Protein AF-A0A376U210-F1 (afdb_monomer)

pLDDT: mean 79.41, std 14.85, range [47.44, 96.06]

Structure (mmCIF, N/CA/C/O backbone):
data_AF-A0A376U210-F1
#
_entry.id   AF-A0A376U210-F1
#
loop_
_atom_site.group_PDB
_atom_site.id
_atom_site.type_symbol
_atom_site.label_atom_id
_atom_site.label_alt_id
_atom_site.label_comp_id
_atom_site.label_asym_id
_atom_site.label_entity_id
_atom_site.label_seq_id
_atom_site.pdbx_PDB_ins_code
_atom_site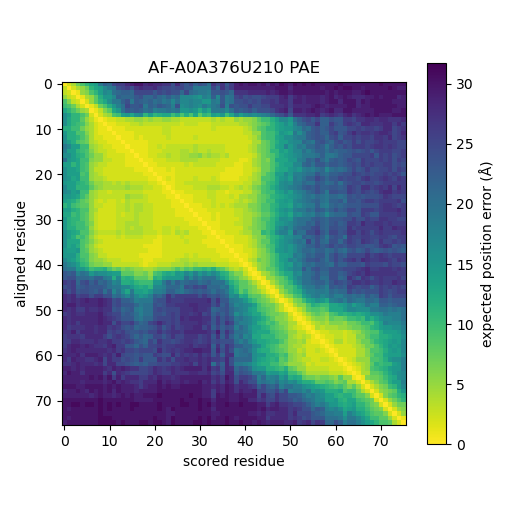.Cartn_x
_atom_site.Cartn_y
_atom_site.Cartn_z
_atom_site.occupancy
_atom_site.B_iso_or_equiv
_atom_site.auth_seq_id
_atom_site.auth_comp_id
_atom_site.auth_asym_id
_atom_site.auth_atom_id
_atom_site.pdbx_PDB_model_num
ATOM 1 N N . MET A 1 1 ? -0.193 8.625 25.784 1.00 48.75 1 MET A N 1
ATOM 2 C CA . MET A 1 1 ? -0.889 8.632 24.478 1.00 48.75 1 MET A CA 1
ATOM 3 C C . MET A 1 1 ? -0.220 9.683 23.602 1.00 48.75 1 MET A C 1
ATOM 5 O O . MET A 1 1 ? -0.066 10.809 24.056 1.00 48.75 1 MET A O 1
ATOM 9 N N . GLY A 1 2 ? 0.320 9.287 22.446 1.00 60.50 2 GLY A N 1
ATOM 10 C CA . GLY A 1 2 ? 1.210 10.124 21.631 1.00 60.50 2 GLY A CA 1
ATOM 11 C C . GLY A 1 2 ? 0.497 11.311 20.978 1.00 60.50 2 GLY A C 1
ATOM 12 O O . GLY A 1 2 ? -0.601 11.176 20.450 1.00 60.50 2 GLY A O 1
ATOM 13 N N . ARG A 1 3 ? 1.141 12.480 21.018 1.00 73.88 3 ARG A N 1
ATOM 14 C CA . ARG A 1 3 ? 0.702 13.724 20.376 1.00 73.88 3 ARG A CA 1
ATOM 15 C C . ARG A 1 3 ?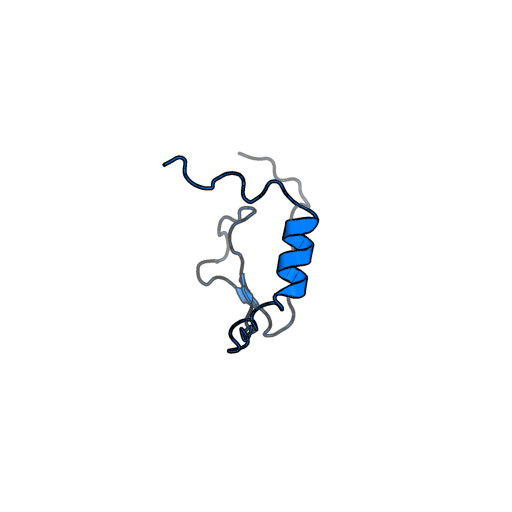 1.018 13.652 18.879 1.00 73.88 3 ARG A C 1
ATOM 17 O O . ARG A 1 3 ? 2.128 13.982 18.470 1.00 73.88 3 ARG A O 1
ATOM 24 N N . PHE A 1 4 ? 0.060 13.214 18.067 1.00 58.81 4 PHE A N 1
ATOM 25 C CA . PHE A 1 4 ? 0.165 13.315 16.611 1.00 58.81 4 PHE A CA 1
ATOM 26 C C . PHE A 1 4 ? 0.012 14.785 16.201 1.00 58.81 4 PHE A C 1
ATOM 28 O O . PHE A 1 4 ? -0.938 15.460 16.600 1.00 58.81 4 PHE A O 1
ATOM 35 N N . LYS A 1 5 ? 0.996 15.320 15.471 1.00 65.69 5 LYS A N 1
ATOM 36 C CA . LYS A 1 5 ? 0.952 16.694 14.955 1.00 65.69 5 LYS A CA 1
ATOM 37 C C . LYS A 1 5 ? -0.078 16.755 13.825 1.00 65.69 5 LYS A C 1
ATOM 39 O O . LYS A 1 5 ? 0.017 15.996 12.866 1.00 65.69 5 LYS A O 1
ATOM 44 N N . LEU A 1 6 ? -1.046 17.661 13.961 1.00 48.28 6 LEU A N 1
ATOM 45 C CA . LEU A 1 6 ? -2.041 17.993 12.943 1.00 48.28 6 LEU A CA 1
ATOM 46 C C . LEU A 1 6 ? -1.301 18.325 11.632 1.00 48.28 6 LEU A C 1
ATOM 48 O O . LEU A 1 6 ? -0.570 19.311 11.582 1.00 48.28 6 LEU A O 1
ATOM 52 N N . GLY A 1 7 ? -1.402 17.445 10.631 1.00 61.56 7 GLY A N 1
ATOM 53 C CA . GLY A 1 7 ? -0.635 17.526 9.378 1.00 61.56 7 GLY A CA 1
ATOM 54 C C . GLY A 1 7 ? 0.251 16.314 9.048 1.00 61.56 7 GLY A C 1
ATOM 55 O O . GLY A 1 7 ? 0.937 16.345 8.035 1.00 61.56 7 GLY A O 1
ATOM 56 N N . SER A 1 8 ? 0.256 15.240 9.850 1.00 79.50 8 SER A N 1
ATOM 57 C CA . SER A 1 8 ? 1.088 14.048 9.584 1.00 79.50 8 SER A CA 1
ATOM 58 C C . SER A 1 8 ? 0.457 13.001 8.653 1.00 79.50 8 SER A C 1
ATOM 60 O O . SER A 1 8 ? 0.943 11.871 8.599 1.00 79.50 8 SER A O 1
ATOM 62 N N . THR A 1 9 ? -0.655 13.312 7.988 1.00 84.25 9 THR A N 1
ATOM 63 C CA . THR A 1 9 ? -1.334 12.352 7.110 1.00 84.25 9 THR A CA 1
ATOM 64 C C . THR A 1 9 ? -0.631 12.308 5.761 1.00 84.25 9 THR A C 1
ATOM 66 O O . THR A 1 9 ? -0.544 13.319 5.070 1.00 84.25 9 THR A O 1
ATOM 69 N N . VAL A 1 10 ? -0.150 11.125 5.387 1.00 90.12 10 VAL A N 1
ATOM 70 C CA . VAL A 1 10 ? 0.447 10.857 4.077 1.00 90.12 10 VAL A CA 1
ATOM 71 C C . VAL A 1 10 ? -0.528 10.054 3.225 1.00 90.12 10 VAL A C 1
ATOM 73 O O . VAL A 1 10 ? -1.206 9.161 3.731 1.00 90.12 10 VAL A O 1
ATOM 76 N N . ILE A 1 11 ? -0.602 10.378 1.935 1.00 93.88 11 ILE A N 1
ATOM 77 C CA . ILE A 1 11 ? -1.387 9.633 0.947 1.00 93.88 11 ILE A CA 1
ATOM 78 C C . ILE A 1 11 ? -0.449 9.282 -0.199 1.00 93.88 11 ILE A C 1
ATOM 80 O O . ILE A 1 11 ? 0.140 10.169 -0.813 1.00 93.88 11 ILE A O 1
ATOM 84 N N . ASN A 1 12 ? -0.330 7.987 -0.480 1.00 92.75 12 ASN A N 1
ATOM 85 C CA . ASN A 1 12 ? 0.437 7.476 -1.609 1.00 92.75 12 ASN A CA 1
ATOM 86 C C . ASN A 1 12 ? -0.523 7.097 -2.741 1.00 92.75 12 ASN A C 1
ATOM 88 O O . ASN A 1 12 ? -1.579 6.516 -2.494 1.00 92.75 12 ASN A O 1
ATOM 92 N N . LEU A 1 13 ? -0.149 7.427 -3.975 1.00 95.38 13 LEU A N 1
ATOM 93 C CA . LEU A 1 13 ? -0.917 7.147 -5.187 1.00 95.38 13 LEU A CA 1
ATOM 94 C C . LEU A 1 13 ? -0.101 6.193 -6.060 1.00 95.38 13 LEU A C 1
ATOM 96 O O . LEU A 1 13 ? 1.083 6.431 -6.292 1.00 95.38 13 LEU A O 1
ATOM 100 N N . PHE A 1 14 ? -0.734 5.130 -6.548 1.00 95.00 14 PHE A N 1
ATOM 101 C CA . PHE A 1 14 ? -0.092 4.122 -7.391 1.00 95.00 14 PHE A CA 1
ATOM 102 C C . PHE A 1 14 ? -0.737 4.092 -8.776 1.00 95.00 14 PHE A C 1
ATOM 104 O O . PHE A 1 14 ? -1.925 4.386 -8.926 1.00 95.00 14 PHE A O 1
ATOM 111 N N . ALA A 1 15 ? 0.047 3.728 -9.793 1.00 95.62 15 ALA A N 1
ATOM 112 C CA . ALA A 1 15 ? -0.473 3.545 -11.141 1.00 95.62 15 ALA A CA 1
ATOM 113 C C . ALA A 1 15 ? -1.472 2.368 -11.189 1.00 95.62 15 ALA A C 1
ATOM 115 O O . ALA A 1 15 ? -1.269 1.366 -10.491 1.00 95.62 15 ALA A O 1
ATOM 116 N N . PRO A 1 16 ? -2.525 2.446 -12.025 1.00 95.75 16 PRO A N 1
ATOM 117 C CA . PRO A 1 16 ? -3.504 1.373 -12.147 1.00 95.75 16 PRO A CA 1
ATOM 118 C C . PRO A 1 16 ? -2.851 0.039 -12.523 1.00 95.75 16 PRO A C 1
ATOM 120 O O . PRO A 1 16 ? -2.012 -0.020 -13.419 1.00 95.75 16 PRO A O 1
ATOM 123 N N . GLY A 1 17 ? -3.247 -1.033 -11.835 1.00 94.19 17 GLY A N 1
ATOM 124 C CA . GLY A 1 17 ? -2.827 -2.399 -12.151 1.00 94.19 17 GLY A CA 1
ATOM 125 C C . GLY A 1 17 ? -1.357 -2.728 -11.877 1.00 94.19 17 GLY A C 1
ATOM 126 O O . GLY A 1 17 ? -0.943 -3.820 -12.246 1.00 94.19 17 GLY A O 1
ATOM 127 N N . LYS A 1 18 ? -0.571 -1.832 -11.255 1.00 94.19 18 LYS A N 1
ATOM 128 C CA . LYS A 1 18 ? 0.853 -2.062 -10.921 1.00 94.19 18 LYS A CA 1
ATOM 129 C C . LYS A 1 18 ? 1.096 -2.610 -9.514 1.00 94.19 18 LYS A C 1
ATOM 131 O O . LYS A 1 18 ? 2.172 -3.125 -9.230 1.00 94.19 18 LYS A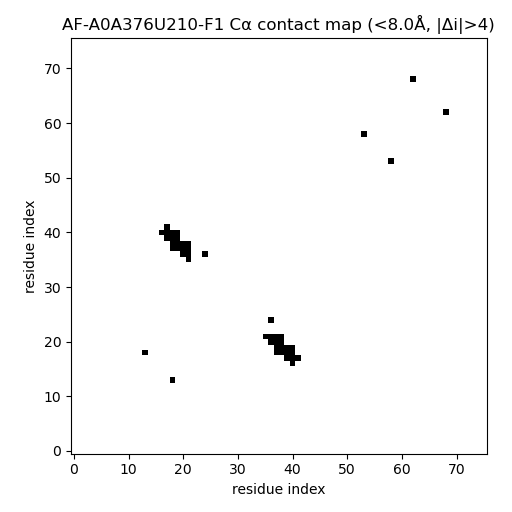 O 1
ATOM 136 N N . VAL A 1 19 ? 0.124 -2.456 -8.620 1.00 95.31 19 VAL A N 1
ATOM 137 C CA . VAL A 1 19 ? 0.293 -2.717 -7.190 1.00 95.31 19 VAL A CA 1
ATOM 138 C C . VAL A 1 19 ? -0.970 -3.368 -6.633 1.00 95.31 19 VAL A C 1
ATOM 140 O O . VAL A 1 19 ? -2.065 -2.855 -6.860 1.00 95.31 19 VAL A O 1
ATOM 143 N N . ASN A 1 20 ? -0.805 -4.448 -5.866 1.00 96.06 20 ASN A N 1
ATOM 144 C CA . ASN A 1 20 ? -1.857 -5.061 -5.054 1.00 96.06 20 ASN A CA 1
ATOM 145 C C . ASN A 1 20 ? -1.564 -4.818 -3.570 1.00 96.06 20 ASN A C 1
ATOM 147 O O . ASN A 1 20 ? -0.494 -5.179 -3.079 1.00 96.06 20 ASN A O 1
ATOM 151 N N . LEU A 1 21 ? -2.503 -4.199 -2.853 1.00 95.38 21 LEU A N 1
ATOM 152 C CA . LEU A 1 21 ? -2.384 -3.971 -1.409 1.00 95.38 21 LEU A CA 1
ATOM 153 C C . LEU A 1 21 ? -2.458 -5.300 -0.644 1.00 95.38 21 LEU A C 1
ATOM 155 O O . LEU A 1 21 ? -3.108 -6.243 -1.094 1.00 95.38 21 LEU A O 1
ATOM 159 N N . VAL A 1 22 ? -1.801 -5.371 0.515 1.00 96.00 22 VAL A N 1
ATOM 160 C CA . VAL A 1 22 ? -1.869 -6.557 1.385 1.00 96.00 22 VAL A CA 1
ATOM 161 C C . VAL A 1 22 ? -3.307 -6.757 1.875 1.00 96.00 22 VAL A C 1
ATOM 163 O O . VAL A 1 22 ? -3.889 -5.846 2.455 1.00 96.00 22 VAL A O 1
ATOM 166 N N . GLU A 1 23 ? -3.860 -7.960 1.694 1.00 93.62 23 GLU A N 1
ATOM 167 C CA . GLU A 1 23 ? -5.273 -8.284 1.981 1.00 93.62 23 GLU A CA 1
ATOM 168 C C . GLU A 1 23 ? -5.691 -8.056 3.442 1.00 93.62 23 GLU A C 1
ATOM 170 O O . GLU A 1 23 ? -6.855 -7.802 3.727 1.00 93.62 23 GLU A O 1
ATOM 175 N N . GLN A 1 24 ? -4.741 -8.139 4.374 1.00 91.75 24 GLN A N 1
ATOM 176 C CA . GLN A 1 24 ? -4.977 -7.955 5.809 1.00 91.75 24 GLN A CA 1
ATOM 177 C C . GLN A 1 24 ? -5.099 -6.481 6.225 1.00 91.75 24 GLN A C 1
ATOM 179 O O . GLN A 1 24 ? -5.431 -6.201 7.377 1.00 91.75 24 GLN A O 1
ATOM 184 N N . LEU A 1 25 ? -4.763 -5.540 5.336 1.00 94.50 25 LEU A N 1
ATOM 185 C CA . LEU A 1 25 ? -4.863 -4.115 5.629 1.00 94.50 25 LEU A CA 1
ATOM 186 C C . LEU A 1 25 ? -6.295 -3.630 5.408 1.00 94.50 25 LEU A C 1
ATOM 188 O O . LEU A 1 25 ? -6.854 -3.742 4.321 1.00 94.50 25 LEU A O 1
ATOM 192 N N . GLU A 1 26 ? -6.853 -3.016 6.441 1.00 95.94 26 GLU A N 1
ATOM 193 C CA . GLU A 1 26 ? -8.188 -2.435 6.466 1.00 95.94 26 GLU A CA 1
ATOM 194 C C . GLU A 1 26 ? -8.164 -1.053 7.140 1.00 95.94 26 GLU A C 1
ATOM 196 O O . GLU A 1 26 ? -7.126 -0.543 7.579 1.00 95.94 26 GLU A O 1
ATOM 201 N N . SER A 1 27 ? -9.318 -0.388 7.206 1.00 95.19 27 SER A N 1
ATOM 202 C CA . SER A 1 27 ? -9.408 0.888 7.915 1.00 95.19 27 SER A CA 1
ATOM 203 C C . SER A 1 27 ? -8.977 0.720 9.372 1.00 95.19 27 SER A C 1
ATOM 205 O O . SER A 1 27 ? -9.432 -0.203 10.039 1.00 95.19 27 SER A O 1
ATOM 207 N N . LEU A 1 28 ? -8.167 1.655 9.881 1.00 93.12 28 LEU A N 1
ATOM 208 C CA . LEU A 1 28 ? -7.627 1.654 11.250 1.00 93.12 28 LEU A CA 1
ATOM 209 C C . LEU A 1 28 ? -6.545 0.595 11.534 1.00 93.12 28 LEU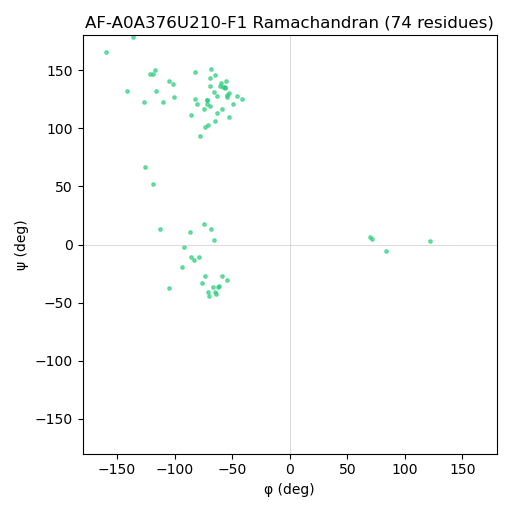 A C 1
ATOM 211 O O . LEU A 1 28 ? -6.063 0.535 12.669 1.00 93.12 28 LEU A O 1
ATOM 215 N N . SER A 1 29 ? -6.095 -0.182 10.540 1.00 94.62 29 SER A N 1
ATOM 216 C CA . SER A 1 29 ? -4.926 -1.053 10.711 1.00 94.62 29 SER A CA 1
ATOM 217 C C . SER A 1 29 ? -3.690 -0.256 11.151 1.00 94.62 29 SER A C 1
ATOM 219 O O . SER A 1 29 ? -3.368 0.807 10.613 1.00 94.62 29 SER A O 1
ATOM 221 N N . VAL A 1 30 ? -2.957 -0.786 12.135 1.00 93.88 30 VAL A N 1
ATOM 222 C CA . VAL A 1 30 ? -1.718 -0.167 12.627 1.00 93.88 30 VAL A CA 1
ATOM 223 C C . VAL A 1 30 ? -0.638 -0.277 11.554 1.00 93.88 30 VAL A C 1
ATOM 225 O O . VAL A 1 30 ? -0.226 -1.375 11.200 1.00 93.88 30 VAL A O 1
ATOM 228 N N . THR A 1 31 ? -0.136 0.862 11.078 1.00 90.94 31 THR A N 1
ATOM 229 C CA . THR A 1 31 ? 0.939 0.913 10.077 1.00 90.94 31 THR A CA 1
ATOM 230 C C . THR A 1 31 ? 2.275 1.210 10.751 1.00 90.94 31 THR A C 1
ATOM 232 O O . THR A 1 31 ? 2.396 2.198 11.481 1.00 90.94 31 THR A O 1
ATOM 235 N N . LYS A 1 32 ? 3.294 0.381 10.507 1.00 93.12 32 LYS A N 1
ATOM 236 C CA . LYS A 1 32 ? 4.665 0.613 10.984 1.00 93.12 32 LYS A CA 1
ATOM 237 C C . LYS A 1 32 ? 5.634 0.671 9.810 1.00 93.12 32 LYS A C 1
ATOM 239 O O . LYS A 1 32 ? 5.470 -0.032 8.819 1.00 93.12 32 LYS A O 1
ATOM 244 N N . ILE A 1 33 ? 6.671 1.493 9.945 1.00 93.06 33 ILE A N 1
ATOM 245 C CA . ILE A 1 33 ? 7.748 1.577 8.954 1.00 93.06 33 ILE A CA 1
ATOM 246 C C . ILE A 1 33 ? 8.428 0.208 8.832 1.00 93.06 33 ILE A C 1
ATOM 248 O O . ILE A 1 33 ? 8.688 -0.448 9.841 1.00 93.06 33 ILE A O 1
ATOM 252 N N . GLY A 1 34 ? 8.698 -0.211 7.595 1.00 94.19 34 GLY A N 1
ATOM 253 C CA . GLY A 1 34 ? 9.331 -1.493 7.281 1.00 94.19 34 GLY A CA 1
ATOM 254 C C . GLY A 1 34 ? 8.374 -2.688 7.235 1.00 94.19 34 GLY A C 1
ATOM 2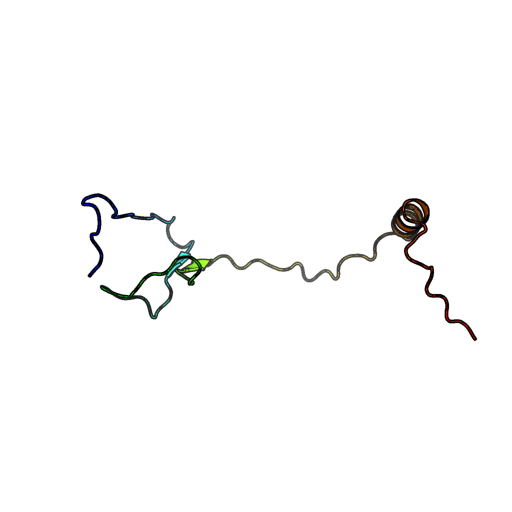55 O O . GLY A 1 34 ? 8.804 -3.772 6.855 1.00 94.19 34 GLY A O 1
ATOM 256 N N . GLN A 1 35 ? 7.092 -2.516 7.582 1.00 94.69 35 GLN A N 1
ATOM 257 C CA . GLN A 1 35 ? 6.080 -3.552 7.357 1.00 94.69 35 GLN A CA 1
ATOM 258 C C . GLN A 1 35 ? 5.557 -3.516 5.912 1.00 94.69 35 GLN A C 1
ATOM 260 O O . GLN A 1 35 ? 5.497 -2.438 5.312 1.00 94.69 35 GLN A O 1
ATOM 265 N N . PRO A 1 36 ? 5.178 -4.674 5.342 1.00 95.12 36 PRO A N 1
ATOM 266 C CA . PRO A 1 36 ? 4.701 -4.744 3.967 1.00 95.12 36 PRO A CA 1
ATOM 267 C C . PRO A 1 36 ? 3.367 -4.003 3.808 1.00 95.12 36 PRO A C 1
ATOM 269 O O . PRO A 1 36 ? 2.432 -4.212 4.577 1.00 95.12 36 PRO A O 1
ATOM 272 N N . LEU A 1 37 ? 3.291 -3.148 2.784 1.00 95.62 37 LEU A N 1
ATOM 273 C CA . LEU A 1 37 ? 2.085 -2.395 2.416 1.00 95.62 37 LEU A CA 1
ATOM 274 C C . LEU A 1 37 ? 1.402 -2.975 1.170 1.00 95.62 37 LEU A C 1
ATOM 276 O O . LEU A 1 37 ? 0.176 -2.993 1.075 1.00 95.62 37 LEU A O 1
ATOM 280 N N . ALA A 1 38 ? 2.196 -3.437 0.206 1.00 95.75 38 ALA A N 1
ATOM 281 C CA . ALA A 1 38 ? 1.714 -3.928 -1.072 1.00 95.75 38 ALA A CA 1
ATOM 282 C C . ALA A 1 38 ? 2.749 -4.833 -1.752 1.00 95.75 38 ALA A C 1
ATOM 284 O O . ALA A 1 38 ? 3.927 -4.816 -1.389 1.00 95.75 38 ALA A O 1
ATOM 285 N N . VAL A 1 39 ? 2.307 -5.573 -2.765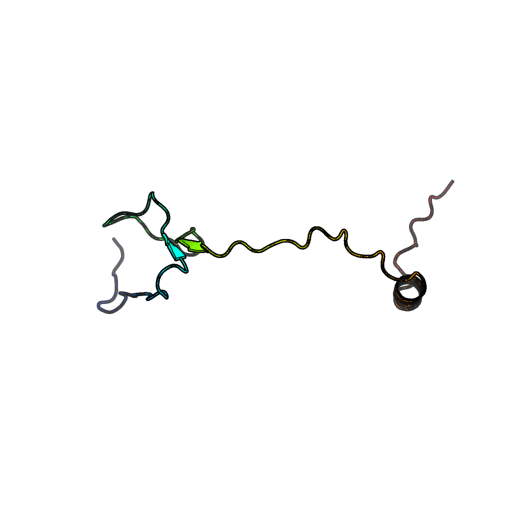 1.00 94.62 39 VAL A N 1
ATOM 286 C CA . VAL A 1 39 ? 3.146 -6.366 -3.671 1.00 94.62 39 VAL A CA 1
ATOM 287 C C . VAL A 1 39 ? 2.988 -5.865 -5.108 1.00 94.62 39 VAL A C 1
ATOM 289 O O . VAL A 1 39 ? 1.917 -5.389 -5.495 1.00 94.62 39 VAL A O 1
ATOM 292 N N . SER A 1 40 ? 4.063 -5.943 -5.896 1.00 93.50 40 SER A N 1
ATOM 293 C CA . SER A 1 40 ? 4.003 -5.627 -7.327 1.00 93.50 40 SER A CA 1
ATOM 294 C C . SER A 1 40 ? 3.191 -6.688 -8.062 1.00 93.50 40 SER A C 1
ATOM 296 O O . SER A 1 40 ? 3.271 -7.873 -7.740 1.00 93.50 40 SER A O 1
ATOM 298 N N . THR A 1 41 ? 2.421 -6.263 -9.056 1.00 91.44 41 THR A N 1
ATOM 299 C CA . THR A 1 41 ? 1.728 -7.170 -9.985 1.00 91.44 41 THR A CA 1
ATOM 300 C C . THR A 1 41 ? 2.611 -7.589 -11.157 1.00 91.44 41 THR A C 1
ATOM 302 O O . THR A 1 41 ? 2.234 -8.470 -11.927 1.00 91.44 41 THR A O 1
ATOM 305 N N . GLU A 1 42 ? 3.771 -6.952 -11.325 1.00 85.69 42 GLU A N 1
ATOM 306 C CA . GLU A 1 42 ? 4.705 -7.293 -12.388 1.00 85.69 42 GLU A CA 1
ATOM 307 C C . GLU A 1 42 ? 5.372 -8.632 -12.085 1.00 85.69 42 GLU A C 1
ATOM 309 O O . GLU A 1 42 ? 6.057 -8.806 -11.075 1.00 85.69 42 GLU A O 1
ATOM 314 N N . THR A 1 43 ? 5.194 -9.586 -12.993 1.00 73.00 43 THR A N 1
ATOM 315 C CA . THR A 1 43 ? 5.983 -10.810 -13.012 1.00 73.00 43 THR A CA 1
ATOM 316 C C . THR A 1 43 ? 7.375 -10.465 -13.509 1.00 73.00 43 THR A C 1
ATOM 318 O O . THR A 1 43 ? 7.597 -10.309 -14.712 1.00 73.00 43 THR A O 1
ATOM 321 N N . PHE A 1 44 ? 8.318 -10.341 -12.581 1.00 67.75 44 PHE A N 1
ATOM 322 C CA . PHE A 1 44 ? 9.728 -10.385 -12.928 1.00 67.75 44 PHE A CA 1
ATOM 323 C C . PHE A 1 44 ? 10.023 -11.785 -13.455 1.00 67.75 44 PHE A C 1
ATOM 325 O O . PHE A 1 44 ? 10.031 -12.757 -12.703 1.00 67.75 44 PHE A O 1
ATOM 332 N N . VAL A 1 45 ? 10.212 -11.890 -14.768 1.00 65.88 45 VAL A N 1
ATOM 333 C CA 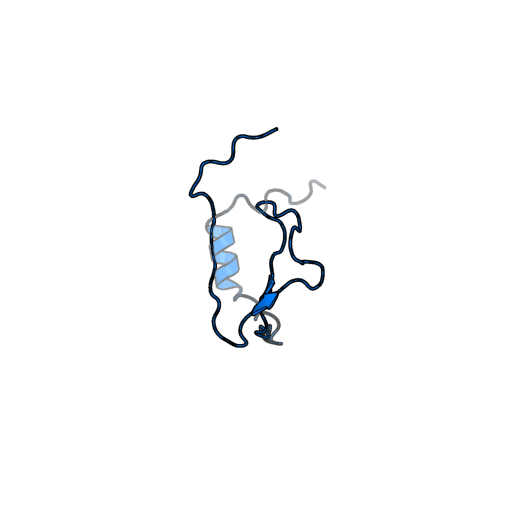. VAL A 1 45 ? 10.758 -13.100 -15.369 1.00 65.88 45 VAL A CA 1
ATOM 334 C C . VAL A 1 45 ? 12.222 -13.130 -14.956 1.00 65.88 45 VAL A C 1
ATOM 336 O O . VAL A 1 45 ? 13.033 -12.371 -15.484 1.00 65.88 45 VAL A O 1
ATOM 339 N N . THR A 1 46 ? 12.562 -13.966 -13.977 1.00 62.78 46 THR A N 1
ATOM 340 C CA . THR A 1 46 ? 13.940 -14.435 -13.851 1.00 62.78 46 THR A CA 1
ATOM 341 C C . THR A 1 46 ? 14.261 -15.126 -15.170 1.00 62.78 46 THR A C 1
ATOM 343 O O . THR A 1 46 ? 13.546 -16.073 -15.512 1.00 62.78 46 THR A O 1
ATOM 346 N N . PRO A 1 47 ? 15.231 -14.637 -15.961 1.00 67.75 47 PRO A N 1
ATOM 347 C CA . PRO A 1 47 ? 15.615 -15.342 -17.170 1.00 67.75 47 PRO A CA 1
ATOM 348 C C . PRO A 1 47 ? 15.967 -16.780 -16.779 1.00 67.75 47 PRO A C 1
ATOM 350 O O . PRO A 1 47 ? 16.782 -16.990 -15.889 1.00 67.75 47 PRO A O 1
ATOM 353 N N . ASP A 1 48 ? 15.349 -17.756 -17.446 1.00 62.41 48 ASP A N 1
ATOM 354 C CA . ASP A 1 48 ? 15.615 -19.202 -17.302 1.00 62.41 48 ASP A CA 1
ATOM 355 C C . ASP A 1 48 ? 17.010 -19.595 -17.839 1.00 62.41 48 ASP A C 1
ATOM 357 O O . ASP A 1 48 ? 17.323 -20.755 -18.081 1.00 62.41 48 ASP A O 1
ATOM 361 N N . ALA A 1 49 ? 17.856 -18.595 -18.086 1.00 67.69 49 ALA A N 1
ATOM 362 C CA . ALA A 1 49 ? 19.255 -18.782 -18.375 1.00 67.69 49 ALA A CA 1
ATOM 363 C C . ALA A 1 49 ? 19.986 -18.859 -17.036 1.00 67.69 49 ALA A C 1
ATOM 365 O O . ALA A 1 49 ? 20.093 -17.862 -16.317 1.00 67.69 49 ALA A O 1
ATOM 366 N N . GLU A 1 50 ? 20.503 -20.046 -16.725 1.00 68.12 50 GLU A N 1
ATOM 367 C CA . GLU A 1 50 ? 21.606 -20.188 -15.782 1.00 68.12 50 GLU A CA 1
ATOM 368 C C . GLU A 1 50 ? 22.658 -19.122 -16.148 1.00 68.12 50 GLU A C 1
ATOM 370 O O . GLU A 1 50 ? 22.982 -18.998 -17.339 1.00 68.12 50 GLU A O 1
ATOM 375 N N . PRO A 1 51 ? 23.114 -18.279 -15.198 1.00 67.62 51 PRO A N 1
ATOM 376 C CA . PRO A 1 51 ? 24.111 -17.259 -15.490 1.00 67.62 51 PRO A CA 1
ATOM 377 C C . PRO A 1 51 ? 25.257 -17.926 -16.239 1.00 67.62 51 PRO A C 1
ATOM 379 O O . PRO A 1 51 ? 25.819 -18.903 -15.743 1.00 67.62 51 PRO A O 1
ATOM 382 N N . ALA A 1 52 ? 25.550 -17.456 -17.456 1.00 74.75 52 ALA A N 1
ATOM 383 C CA . ALA A 1 52 ? 26.655 -18.011 -18.219 1.00 74.75 52 ALA A CA 1
ATOM 384 C C . ALA A 1 52 ? 27.902 -17.968 -17.322 1.00 74.75 52 ALA A C 1
ATOM 386 O O . ALA A 1 52 ? 28.142 -16.925 -16.702 1.00 74.75 52 ALA A O 1
ATOM 387 N N . PRO A 1 53 ? 28.654 -19.077 -17.192 1.00 75.50 53 PRO A N 1
ATOM 388 C CA . PRO A 1 53 ? 29.853 -19.078 -16.371 1.00 75.50 53 PRO A CA 1
ATOM 389 C C . PRO A 1 53 ? 30.756 -17.942 -16.847 1.00 75.50 53 PRO A C 1
ATOM 391 O O . PRO A 1 53 ? 30.993 -17.800 -18.051 1.00 75.50 53 PRO A O 1
ATOM 394 N N . LEU A 1 54 ? 31.201 -17.107 -15.905 1.00 75.31 54 LEU A N 1
ATOM 395 C CA . LEU A 1 54 ? 32.131 -16.025 -16.202 1.00 75.31 54 LEU A CA 1
ATOM 396 C C . LEU A 1 54 ? 33.377 -16.618 -16.888 1.00 75.31 54 LEU A C 1
ATOM 398 O O . LEU A 1 54 ? 33.808 -17.718 -16.521 1.00 75.31 54 LEU A O 1
ATOM 402 N N . PRO A 1 55 ? 33.940 -15.947 -17.906 1.00 82.38 55 PRO A N 1
ATOM 403 C CA . PRO A 1 55 ? 35.136 -16.431 -18.579 1.00 82.38 55 PRO A CA 1
ATOM 404 C C . PRO A 1 55 ? 36.291 -16.545 -17.578 1.00 82.38 55 PRO A C 1
ATOM 406 O O . PRO A 1 55 ? 36.486 -15.669 -16.740 1.00 82.38 55 PRO A O 1
ATOM 409 N N . ALA A 1 56 ? 37.078 -17.619 -17.689 1.00 79.69 56 ALA A N 1
ATOM 410 C CA . ALA A 1 56 ? 38.187 -17.900 -16.773 1.00 79.69 56 ALA A CA 1
ATOM 411 C C . ALA A 1 56 ? 39.191 -16.737 -16.661 1.00 79.69 56 ALA A C 1
ATOM 413 O O . ALA A 1 56 ? 39.739 -16.514 -15.591 1.00 79.69 56 ALA A O 1
ATOM 414 N N . GLU A 1 57 ? 39.363 -15.962 -17.735 1.00 78.44 57 GLU A N 1
ATOM 415 C CA . GLU A 1 57 ? 40.231 -14.778 -17.777 1.00 78.44 57 GLU A CA 1
ATOM 416 C C . GLU A 1 57 ? 39.786 -13.672 -16.807 1.00 78.44 57 GLU A C 1
ATOM 418 O O . GLU A 1 57 ? 40.617 -12.999 -16.205 1.00 78.44 57 GLU A O 1
ATOM 423 N N . GLU A 1 58 ? 38.476 -13.484 -16.632 1.00 77.94 58 GLU A N 1
ATOM 424 C CA . GLU A 1 58 ? 37.928 -12.468 -15.725 1.00 77.94 58 GLU A CA 1
ATOM 425 C C . GLU A 1 58 ? 38.057 -12.920 -14.263 1.00 77.94 58 GLU A C 1
ATOM 427 O O . GLU A 1 58 ? 38.352 -12.114 -13.383 1.00 77.94 58 GLU A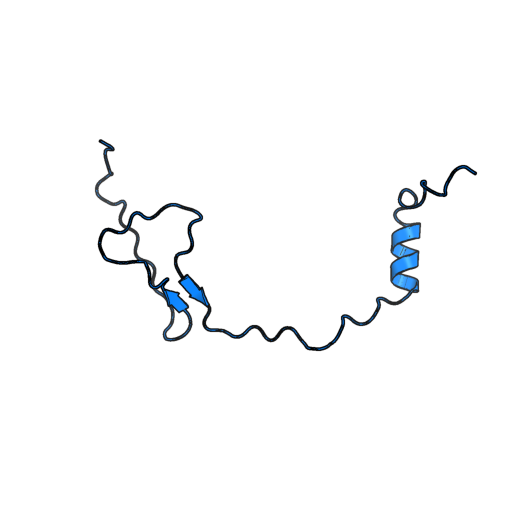 O 1
ATOM 432 N N . ILE A 1 59 ? 37.944 -14.231 -14.026 1.00 76.94 59 ILE A N 1
ATOM 433 C CA . ILE A 1 59 ? 38.138 -14.861 -12.714 1.00 76.94 59 ILE A CA 1
ATOM 434 C C . ILE A 1 59 ? 39.621 -14.814 -12.300 1.00 76.94 59 ILE A C 1
ATOM 436 O O . ILE A 1 59 ? 39.932 -14.464 -11.161 1.00 76.94 59 ILE A O 1
ATOM 440 N N . GLU A 1 60 ? 40.545 -15.127 -13.216 1.00 80.25 60 GLU A N 1
ATOM 441 C CA . GLU A 1 60 ? 41.993 -15.027 -12.976 1.00 80.25 60 GLU A CA 1
ATOM 442 C C . GLU A 1 60 ? 42.425 -13.581 -12.730 1.00 80.25 60 GLU A C 1
ATOM 444 O O . GLU A 1 60 ? 43.180 -13.328 -11.794 1.00 80.25 60 GLU A O 1
ATOM 449 N N . ALA A 1 61 ? 41.902 -12.621 -13.499 1.00 81.81 61 ALA A N 1
ATOM 450 C CA . ALA A 1 61 ? 42.207 -11.207 -13.296 1.00 81.81 61 ALA A CA 1
ATOM 451 C C . ALA A 1 61 ? 41.764 -10.698 -11.910 1.00 81.81 61 ALA A C 1
ATOM 453 O O . ALA A 1 61 ? 42.458 -9.875 -11.308 1.00 81.81 61 ALA A O 1
ATOM 454 N N . GLU A 1 62 ? 40.635 -11.183 -11.382 1.00 76.44 62 GLU A N 1
ATOM 455 C CA . GLU A 1 62 ? 40.172 -10.840 -10.032 1.00 76.44 62 GLU A CA 1
ATOM 456 C C . GLU A 1 62 ? 41.044 -11.482 -8.937 1.00 76.44 62 GLU A C 1
ATOM 458 O O . GLU A 1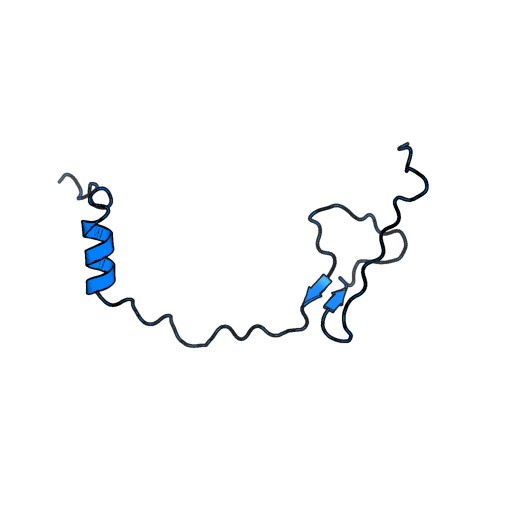 62 ? 41.397 -10.804 -7.965 1.00 76.44 62 GLU A O 1
ATOM 463 N N . HIS A 1 63 ? 41.457 -12.744 -9.114 1.00 77.19 63 HIS A N 1
ATOM 464 C CA . HIS A 1 63 ? 42.392 -13.429 -8.209 1.00 77.19 63 HIS A CA 1
ATOM 465 C C . HIS A 1 63 ? 43.785 -12.777 -8.204 1.00 77.19 63 HIS A C 1
ATOM 467 O O . HIS A 1 63 ? 44.363 -12.581 -7.133 1.00 77.19 63 HIS A O 1
ATOM 473 N N . ASP A 1 64 ? 44.298 -12.367 -9.368 1.00 78.56 64 ASP A N 1
ATOM 474 C CA . ASP A 1 64 ? 45.569 -11.642 -9.492 1.00 78.56 64 ASP A CA 1
ATOM 475 C C . ASP A 1 64 ? 45.500 -10.247 -8.854 1.00 78.56 64 ASP A C 1
ATOM 477 O O . ASP A 1 64 ? 46.471 -9.779 -8.250 1.00 78.56 64 ASP A O 1
ATOM 481 N N . ALA A 1 65 ? 44.350 -9.571 -8.956 1.00 79.56 65 ALA A N 1
ATOM 482 C CA . ALA A 1 65 ? 44.127 -8.272 -8.324 1.00 79.56 65 ALA A CA 1
ATOM 483 C C . ALA A 1 65 ? 43.934 -8.375 -6.800 1.00 79.56 65 ALA A C 1
ATOM 485 O O . ALA A 1 65 ? 44.241 -7.422 -6.076 1.00 79.56 65 ALA A O 1
ATOM 486 N N . SER A 1 66 ? 43.451 -9.520 -6.308 1.00 73.62 66 SER A N 1
ATOM 487 C CA . SER A 1 66 ? 43.189 -9.786 -4.888 1.00 73.62 66 SER A CA 1
ATOM 488 C C . SER A 1 66 ? 43.893 -11.062 -4.401 1.00 73.62 66 SER A C 1
ATOM 490 O O . SER A 1 66 ? 43.223 -11.997 -3.971 1.00 73.62 66 SER A O 1
ATOM 492 N N . PRO A 1 67 ? 45.238 -11.101 -4.348 1.00 66.38 67 PRO A N 1
ATOM 493 C CA . PRO A 1 67 ? 46.021 -12.313 -4.058 1.00 66.38 67 PRO A CA 1
ATOM 494 C C . PRO A 1 67 ? 45.858 -12.887 -2.632 1.00 66.38 67 PRO A C 1
ATOM 496 O O . PRO A 1 67 ? 46.536 -13.840 -2.267 1.00 66.38 67 PRO A O 1
ATOM 499 N N . LEU A 1 68 ? 44.975 -12.313 -1.808 1.00 64.25 68 LEU A N 1
ATOM 500 C CA . LEU A 1 68 ? 44.701 -12.702 -0.418 1.00 64.25 68 LEU A CA 1
ATOM 501 C C . LEU A 1 68 ? 43.563 -13.731 -0.268 1.00 64.25 68 LEU A C 1
ATOM 503 O O . LEU A 1 68 ? 43.251 -14.125 0.857 1.00 64.25 68 LEU A O 1
ATOM 507 N N . VAL A 1 69 ? 42.908 -14.147 -1.360 1.00 61.25 69 VAL A N 1
ATOM 508 C CA . VAL A 1 69 ? 41.732 -15.038 -1.296 1.00 61.25 69 VAL A CA 1
ATOM 509 C C . VAL A 1 69 ? 42.063 -16.537 -1.190 1.00 61.25 69 VAL A C 1
ATOM 511 O O . VAL A 1 69 ? 41.197 -17.300 -0.771 1.00 61.25 69 VAL A O 1
ATOM 514 N N . ASP A 1 70 ? 43.313 -16.959 -1.432 1.00 60.62 70 ASP A N 1
ATOM 515 C CA . ASP A 1 70 ? 43.713 -18.383 -1.463 1.00 60.62 70 ASP A CA 1
ATOM 516 C C . ASP A 1 70 ? 44.656 -18.842 -0.326 1.00 60.62 70 ASP A C 1
ATOM 518 O O . ASP A 1 70 ? 45.174 -19.962 -0.355 1.00 60.62 70 ASP A O 1
ATOM 522 N N . ASP A 1 71 ? 44.847 -18.051 0.736 1.00 59.50 71 ASP A N 1
ATOM 523 C CA . ASP A 1 71 ? 45.724 -18.409 1.875 1.00 59.50 71 ASP A CA 1
ATOM 524 C C . ASP A 1 71 ? 45.137 -19.479 2.831 1.00 59.50 71 ASP A C 1
ATOM 526 O O . ASP A 1 71 ? 45.599 -19.670 3.959 1.00 59.50 71 ASP A O 1
ATOM 530 N N . LYS A 1 72 ? 44.124 -20.231 2.391 1.00 61.84 72 LYS A N 1
ATOM 531 C CA . LYS A 1 72 ? 43.668 -21.469 3.044 1.00 61.84 72 LYS A CA 1
ATOM 532 C C . LYS A 1 72 ? 43.813 -22.666 2.109 1.00 61.84 72 LYS A C 1
ATOM 534 O O . LYS A 1 72 ? 42.883 -23.442 1.925 1.00 61.84 72 LYS A O 1
ATOM 539 N N . LYS A 1 73 ? 45.008 -22.854 1.547 1.00 57.34 73 LYS A N 1
ATOM 540 C CA . LYS A 1 73 ? 45.442 -24.210 1.200 1.00 57.34 73 LYS A CA 1
ATOM 541 C C . LYS A 1 73 ? 45.808 -24.920 2.494 1.00 57.34 73 LYS A C 1
ATOM 543 O O . LYS A 1 73 ? 46.682 -24.474 3.235 1.00 57.34 73 LYS A O 1
ATOM 548 N N . ASP A 1 74 ? 45.049 -25.970 2.770 1.00 55.56 74 ASP A N 1
ATOM 549 C CA . ASP A 1 74 ? 45.164 -26.837 3.930 1.00 55.56 74 ASP A CA 1
ATOM 550 C C . ASP A 1 74 ? 46.626 -27.155 4.270 1.00 55.56 74 ASP A C 1
ATOM 552 O O . ASP A 1 74 ? 47.394 -27.647 3.442 1.00 55.56 74 ASP A O 1
ATOM 556 N N . GLN A 1 75 ? 46.994 -26.870 5.520 1.00 48.66 75 GLN A N 1
ATOM 557 C CA . GLN A 1 75 ? 48.155 -27.483 6.149 1.00 48.66 75 GLN A CA 1
ATOM 558 C C . GLN A 1 75 ? 47.874 -28.988 6.245 1.00 48.66 75 GLN A C 1
ATOM 560 O O . GLN A 1 75 ? 46.968 -29.391 6.976 1.00 48.66 75 GLN A O 1
ATOM 565 N N . VAL A 1 76 ? 48.631 -29.790 5.494 1.00 47.44 76 VAL A N 1
ATOM 566 C CA . VAL A 1 76 ? 48.739 -31.247 5.675 1.00 47.44 76 VAL A CA 1
ATOM 567 C C . VAL A 1 76 ? 50.002 -31.545 6.467 1.00 47.44 76 VAL A C 1
ATOM 569 O O . VAL A 1 76 ? 51.053 -30.961 6.117 1.00 47.44 76 VAL A O 1
#

Solvent-accessible surface area (backbone atoms only — not comparable to full-atom values): 5573 Å² total; per-residue (Å²): 134,85,86,78,63,92,82,74,82,80,85,89,86,77,66,87,85,48,62,44,68,44,86,88,66,55,92,87,56,88,84,57,91,93,58,89,63,60,46,70,59,70,80,79,75,74,70,91,60,74,77,75,78,76,58,68,69,63,55,48,52,50,42,71,75,44,74,75,79,65,85,77,69,77,88,126

Foldseek 3Di:
DDDDPPPPDDDDDDDPQQWDFDPPDDPPDDDDPPDGGIDTNDPPPPPPDDPDPDPVVVVVVVCVVVVPPPVPPDDD

Nearest PDB structures (foldseek):
  6l06-assembly1_E  TM=9.934E-01  e=7.534E-04  Escherichia coli BL21(DE3)

Organism: Escherichia coli (NCBI:txid562)

Mean predicted aligned error: 16.1 Å

Secondary structure (DSSP, 8-state):
-----TT--------TTSEEE-TT--TTPPP-TTS--EEE-------SS-PPPPPHHHHHHHHHH-TTS-------

Sequence (76 aa):
MGRFKLGSTVINLFAPGKVNLVEQLESLSVTKIGQPLAVSTETFVTPDAEPAPLPAEEIEAEHDASPLVDDKKDQV

Radius of gyration: 25.04 Å; Cα contacts (8 Å, |Δi|>4): 23; chains: 1; bounding box: 58×49×43 Å